Protein AF-A0A951D3M5-F1 (afdb_monomer_lite)

Foldseek 3Di:
DVVVVVLVVVLVVLVVVLVVLVVVLVVCVVVVVNVVSVVSVVVSVVSVVVSVVVVVVVVVVVPD

pLDDT: mean 85.51, std 17.75, range [40.72, 98.56]

Structure (mmCIF, N/CA/C/O backbone):
data_AF-A0A951D3M5-F1
#
_entry.id   AF-A0A951D3M5-F1
#
loop_
_atom_site.group_PDB
_atom_site.id
_atom_site.type_symbol
_atom_site.label_atom_id
_atom_site.label_alt_id
_atom_site.label_comp_id
_atom_site.label_asym_id
_atom_site.label_entity_id
_atom_site.label_seq_id
_atom_site.pdbx_PDB_ins_code
_atom_site.Cartn_x
_atom_site.Cartn_y
_atom_site.Cartn_z
_atom_site.occupancy
_atom_site.B_iso_or_equiv
_atom_site.auth_seq_id
_atom_site.auth_comp_id
_atom_site.auth_asym_id
_atom_site.auth_atom_id
_atom_site.pdbx_PDB_model_num
ATOM 1 N N . MET A 1 1 ? 21.164 3.473 -23.854 1.00 49.09 1 MET A N 1
ATOM 2 C CA . MET A 1 1 ? 21.680 2.887 -22.598 1.00 49.09 1 MET A CA 1
ATOM 3 C C . MET A 1 1 ? 21.343 3.700 -21.340 1.00 49.09 1 MET A C 1
ATOM 5 O O . MET A 1 1 ? 21.354 3.104 -20.284 1.00 49.09 1 MET A O 1
ATOM 9 N N . ALA A 1 2 ? 21.008 5.003 -21.394 1.00 58.94 2 ALA A N 1
ATOM 10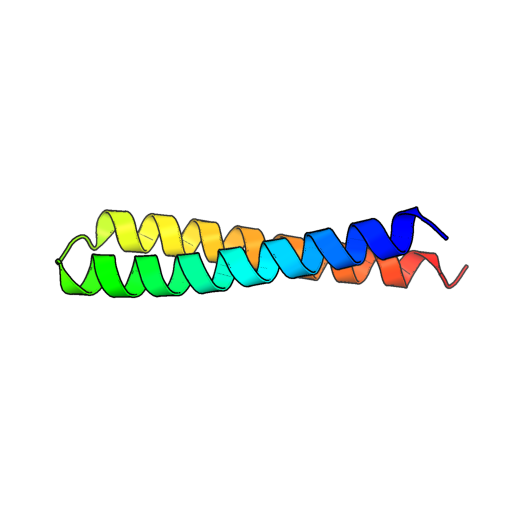 C CA . ALA A 1 2 ? 20.661 5.776 -20.181 1.00 58.94 2 ALA A CA 1
ATOM 11 C C . ALA A 1 2 ? 19.199 5.617 -19.691 1.00 58.94 2 ALA A C 1
ATOM 13 O O . ALA A 1 2 ? 18.939 5.764 -18.500 1.00 58.94 2 ALA A O 1
ATOM 14 N N . SER A 1 3 ? 18.262 5.314 -20.599 1.00 62.78 3 SER A N 1
ATOM 15 C CA . SER A 1 3 ? 16.821 5.231 -20.296 1.00 62.78 3 SER A CA 1
ATOM 16 C C . SER A 1 3 ? 16.447 3.980 -19.494 1.00 62.78 3 SER A C 1
ATOM 18 O O . SER A 1 3 ? 15.626 4.059 -18.584 1.00 62.78 3 SER A O 1
ATOM 20 N N . ASP A 1 4 ? 17.074 2.840 -19.795 1.00 68.69 4 ASP A N 1
ATOM 21 C CA . ASP A 1 4 ? 16.745 1.566 -19.142 1.00 68.69 4 ASP A CA 1
ATOM 22 C C . ASP A 1 4 ? 17.182 1.569 -17.671 1.00 68.69 4 ASP A C 1
ATOM 24 O O . ASP A 1 4 ? 16.424 1.166 -16.789 1.00 68.69 4 ASP A O 1
ATOM 28 N N . ASP A 1 5 ? 18.356 2.136 -17.376 1.00 82.12 5 ASP A N 1
ATOM 29 C CA . ASP A 1 5 ? 18.833 2.299 -15.999 1.00 82.12 5 ASP A CA 1
ATOM 30 C C . ASP A 1 5 ? 17.934 3.242 -15.187 1.00 82.12 5 ASP A C 1
ATOM 32 O O . ASP A 1 5 ? 17.743 3.060 -13.984 1.00 82.12 5 ASP A O 1
ATOM 36 N N . GLU A 1 6 ? 17.383 4.276 -15.824 1.00 84.00 6 GLU A N 1
ATOM 37 C CA . GLU A 1 6 ? 16.466 5.213 -15.182 1.00 84.00 6 GLU A CA 1
ATOM 38 C C . GLU A 1 6 ? 15.114 4.562 -14.864 1.00 84.00 6 GLU A C 1
ATOM 40 O O . GLU A 1 6 ? 14.637 4.671 -13.730 1.00 84.00 6 GLU A O 1
ATOM 45 N N . ALA A 1 7 ? 14.554 3.797 -15.805 1.00 85.31 7 ALA A N 1
ATOM 46 C CA . ALA A 1 7 ? 13.335 3.021 -15.595 1.00 85.31 7 ALA A CA 1
ATOM 47 C C . ALA A 1 7 ? 13.494 1.994 -14.459 1.00 85.31 7 ALA A C 1
ATOM 49 O O . ALA A 1 7 ? 12.635 1.903 -13.575 1.00 85.31 7 ALA A O 1
ATOM 50 N N . VAL A 1 8 ? 14.626 1.281 -14.407 1.00 87.12 8 VAL A N 1
ATOM 51 C CA . VAL A 1 8 ? 14.939 0.330 -13.326 1.00 87.12 8 VAL A CA 1
ATOM 52 C C . VAL A 1 8 ? 15.030 1.034 -11.971 1.00 87.12 8 VAL A C 1
ATOM 54 O O . VAL A 1 8 ? 14.433 0.568 -10.995 1.00 87.12 8 VAL A O 1
ATOM 57 N N . ARG A 1 9 ? 15.716 2.183 -11.893 1.00 89.62 9 ARG A N 1
ATOM 58 C CA . ARG A 1 9 ? 15.797 2.975 -10.653 1.00 89.62 9 ARG A CA 1
ATOM 59 C C . ARG A 1 9 ? 14.421 3.444 -10.189 1.00 89.62 9 ARG A C 1
ATOM 61 O O . ARG A 1 9 ? 14.115 3.334 -9.001 1.00 89.62 9 ARG A O 1
ATOM 68 N N . TYR A 1 10 ? 13.579 3.927 -11.100 1.00 89.25 10 TYR A N 1
ATOM 69 C CA . TYR A 1 10 ? 12.224 4.361 -10.758 1.00 89.25 10 TYR A CA 1
ATOM 70 C C . TYR A 1 10 ? 11.336 3.208 -10.316 1.00 89.25 10 TYR A C 1
ATOM 72 O O . TYR A 1 10 ? 10.606 3.350 -9.334 1.00 89.25 10 TYR A O 1
ATOM 80 N N . ARG A 1 11 ? 11.445 2.044 -10.959 1.00 90.31 11 ARG A N 1
ATOM 81 C CA . ARG A 1 11 ? 10.748 0.836 -10.518 1.00 90.31 11 ARG A CA 1
ATOM 82 C C . ARG A 1 11 ? 11.160 0.445 -9.103 1.00 90.31 11 ARG A C 1
ATOM 84 O O . ARG A 1 11 ? 10.293 0.186 -8.275 1.00 90.31 11 ARG A O 1
ATOM 91 N N . HIS A 1 12 ? 12.459 0.443 -8.812 1.00 91.94 12 HIS A N 1
ATOM 92 C CA . HIS A 1 12 ? 12.965 0.124 -7.480 1.00 91.94 12 HIS A CA 1
ATOM 93 C C . HIS A 1 12 ? 12.447 1.110 -6.421 1.00 91.94 12 HIS A C 1
ATOM 95 O O . HIS A 1 12 ? 11.922 0.692 -5.391 1.00 91.94 12 HIS A O 1
ATOM 101 N N . ALA A 1 13 ? 12.516 2.416 -6.694 1.00 94.38 13 ALA A N 1
ATOM 102 C CA . ALA A 1 13 ? 11.987 3.439 -5.793 1.00 94.38 13 ALA A CA 1
ATOM 103 C C . ALA A 1 13 ? 10.477 3.275 -5.549 1.00 94.38 13 ALA A C 1
ATOM 105 O O . ALA A 1 13 ? 10.015 3.382 -4.413 1.00 94.38 13 ALA A O 1
ATOM 106 N N . ALA A 1 14 ? 9.708 2.966 -6.596 1.00 94.00 14 ALA A N 1
ATOM 107 C CA . ALA A 1 14 ? 8.274 2.739 -6.477 1.00 94.00 14 ALA A CA 1
ATOM 108 C C . ALA A 1 14 ? 7.954 1.516 -5.602 1.00 94.00 14 ALA A C 1
ATOM 110 O O . ALA A 1 14 ? 7.056 1.593 -4.767 1.00 94.00 14 ALA A O 1
ATOM 111 N N . LEU A 1 15 ? 8.706 0.419 -5.741 1.00 95.19 15 LEU A N 1
ATOM 112 C CA . LEU A 1 15 ? 8.559 -0.768 -4.891 1.00 95.19 15 LEU A CA 1
ATOM 113 C C . LEU A 1 15 ? 8.860 -0.456 -3.419 1.00 95.19 15 LEU A C 1
ATOM 115 O O . LEU A 1 15 ? 8.056 -0.792 -2.556 1.00 95.19 15 LEU A O 1
ATOM 119 N N . MET A 1 16 ? 9.937 0.281 -3.131 1.00 96.62 16 MET A N 1
ATOM 120 C CA . MET A 1 16 ? 10.250 0.695 -1.756 1.00 96.62 16 MET A CA 1
ATOM 121 C C . MET A 1 16 ? 9.128 1.533 -1.127 1.00 96.62 16 MET A C 1
ATOM 123 O O . MET A 1 16 ? 8.785 1.350 0.040 1.00 96.62 16 MET A O 1
ATOM 127 N N . VAL A 1 17 ? 8.533 2.449 -1.896 1.00 96.12 17 VAL A N 1
ATOM 128 C CA . VAL A 1 17 ? 7.392 3.247 -1.424 1.00 96.12 17 VAL A CA 1
ATOM 129 C C . VAL A 1 17 ? 6.173 2.360 -1.169 1.00 96.12 17 VAL A C 1
ATOM 131 O O . VAL A 1 17 ? 5.466 2.571 -0.187 1.00 96.12 17 VAL A O 1
ATOM 134 N N . LEU A 1 18 ? 5.919 1.350 -2.006 1.00 96.94 18 LEU A N 1
ATOM 135 C CA . LEU A 1 18 ? 4.819 0.408 -1.785 1.00 96.94 18 LEU A CA 1
ATOM 136 C C . LEU A 1 18 ? 4.976 -0.373 -0.475 1.00 96.94 18 LEU A C 1
ATOM 138 O O . LEU A 1 18 ? 3.968 -0.587 0.199 1.00 96.94 18 LEU A O 1
ATOM 142 N N . ASP A 1 19 ? 6.194 -0.746 -0.088 1.00 96.94 19 ASP A N 1
ATOM 143 C CA . ASP A 1 19 ? 6.458 -1.409 1.196 1.00 96.94 19 ASP A CA 1
ATOM 144 C C . ASP A 1 19 ? 6.239 -0.457 2.381 1.00 96.94 19 ASP A C 1
ATOM 146 O O . ASP A 1 19 ? 5.632 -0.819 3.389 1.00 96.94 19 ASP A O 1
ATOM 150 N N . GLN A 1 20 ? 6.643 0.810 2.243 1.00 97.50 20 GLN A N 1
ATOM 151 C CA . GLN A 1 20 ? 6.342 1.838 3.245 1.00 97.50 20 GLN A CA 1
ATOM 152 C C . GLN A 1 20 ? 4.832 2.062 3.405 1.00 97.50 20 GLN A C 1
ATOM 154 O O . GLN A 1 20 ? 4.348 2.268 4.519 1.00 97.50 20 GLN A O 1
ATOM 159 N N . LEU A 1 21 ? 4.067 2.009 2.309 1.00 97.50 21 LEU A N 1
ATOM 160 C CA . LEU A 1 21 ? 2.610 2.122 2.362 1.00 97.50 21 LEU A CA 1
ATOM 161 C C . LEU A 1 21 ? 1.967 0.940 3.095 1.00 97.50 21 LEU A C 1
ATOM 163 O O . LEU A 1 21 ? 0.996 1.166 3.814 1.00 97.50 21 LEU A O 1
ATOM 167 N N . ASP A 1 22 ? 2.498 -0.279 2.967 1.00 97.94 22 ASP A N 1
ATOM 168 C CA . ASP A 1 22 ? 2.023 -1.428 3.751 1.00 97.94 22 ASP A CA 1
ATOM 169 C C . ASP A 1 22 ? 2.231 -1.202 5.248 1.00 97.94 22 ASP A C 1
ATOM 171 O O . ASP A 1 22 ? 1.280 -1.316 6.025 1.00 97.94 22 ASP A O 1
ATOM 175 N N . TRP A 1 23 ? 3.431 -0.774 5.645 1.00 98.00 23 TRP A N 1
ATOM 176 C CA . TRP A 1 23 ? 3.706 -0.431 7.040 1.00 98.00 23 TRP A CA 1
ATOM 177 C C . TRP A 1 23 ? 2.748 0.656 7.563 1.00 98.00 23 TRP A C 1
ATOM 179 O O . TRP A 1 23 ? 2.189 0.536 8.655 1.00 98.00 23 TRP A O 1
ATOM 189 N N . CYS A 1 24 ? 2.476 1.692 6.761 1.00 98.25 24 CYS A N 1
ATOM 190 C CA . CYS A 1 24 ? 1.501 2.731 7.104 1.00 98.25 24 CYS A CA 1
ATOM 191 C C . CYS A 1 24 ? 0.083 2.168 7.298 1.00 98.25 24 CYS A C 1
ATOM 193 O O . CYS A 1 24 ? -0.623 2.592 8.216 1.00 98.25 24 CYS A O 1
ATOM 195 N N . VAL A 1 25 ? -0.354 1.223 6.458 1.00 98.50 25 VAL A N 1
ATOM 196 C CA . VAL A 1 25 ? -1.663 0.560 6.590 1.00 98.50 25 VAL A CA 1
ATOM 197 C C . VAL A 1 25 ? -1.740 -0.210 7.904 1.00 98.50 25 VAL A C 1
ATOM 199 O O . VAL A 1 25 ? -2.729 -0.074 8.630 1.00 98.50 25 VAL A O 1
ATOM 202 N N . GLU A 1 26 ? -0.712 -0.990 8.233 1.00 98.44 26 GLU A N 1
ATOM 203 C CA . GLU A 1 26 ? -0.642 -1.744 9.487 1.00 98.44 26 GLU A CA 1
ATOM 204 C C . GLU A 1 26 ? -0.680 -0.817 10.703 1.00 98.44 26 GLU A C 1
ATOM 206 O O . GLU A 1 26 ? -1.494 -1.011 11.614 1.00 98.44 26 GLU A O 1
ATOM 211 N N . TYR A 1 27 ?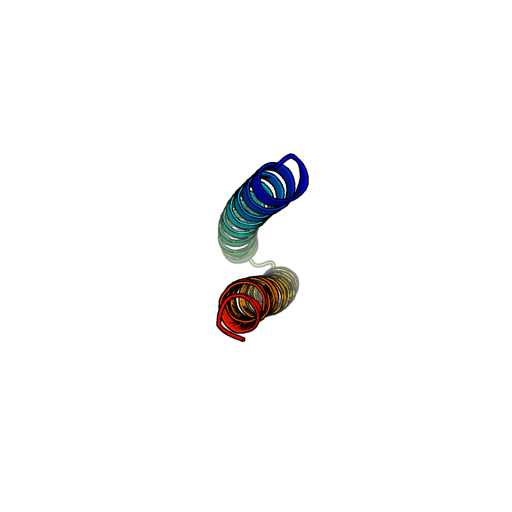 0.115 0.254 10.679 1.00 98.50 27 TYR A N 1
ATOM 212 C CA . TYR A 1 27 ? 0.121 1.256 11.737 1.00 98.50 27 TYR A CA 1
ATOM 213 C C . TYR A 1 27 ? -1.264 1.893 11.916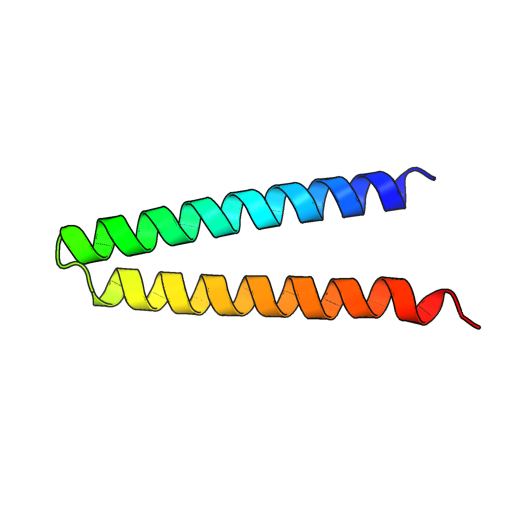 1.00 98.50 27 TYR A C 1
ATOM 215 O O . TYR A 1 27 ? -1.800 1.919 13.026 1.00 98.50 27 TYR A O 1
ATOM 223 N N . LEU A 1 28 ? -1.902 2.340 10.832 1.00 98.56 28 LEU A N 1
ATOM 224 C CA . LEU A 1 28 ? -3.228 2.961 10.886 1.00 98.56 28 LEU A CA 1
ATOM 225 C C . LEU A 1 28 ? -4.307 2.000 11.393 1.00 98.56 28 LEU A C 1
ATOM 227 O O . LEU A 1 28 ? -5.201 2.422 12.132 1.00 98.56 28 LEU A O 1
ATOM 231 N N . ARG A 1 29 ? -4.220 0.710 11.052 1.00 98.38 29 ARG A N 1
ATOM 232 C CA . ARG A 1 29 ? -5.096 -0.325 11.620 1.00 98.38 29 ARG A CA 1
ATOM 233 C C . ARG A 1 29 ? -4.883 -0.467 13.126 1.00 98.38 29 ARG A C 1
ATOM 235 O O . ARG A 1 29 ? -5.874 -0.528 13.851 1.00 98.38 29 ARG A O 1
ATOM 242 N N . SER A 1 30 ? -3.635 -0.439 13.601 1.00 98.44 30 SER A N 1
ATOM 243 C CA . SER A 1 30 ? -3.316 -0.555 15.034 1.00 98.44 30 SER A CA 1
ATOM 244 C C . SER A 1 30 ? -3.891 0.596 15.872 1.00 98.44 30 SER A C 1
ATOM 246 O O . SER A 1 30 ? -4.395 0.374 16.971 1.00 98.44 30 SER A O 1
ATOM 248 N N . ILE A 1 31 ? -3.933 1.815 15.321 1.00 98.44 31 ILE A N 1
ATOM 249 C CA . ILE A 1 31 ? -4.529 2.991 15.977 1.00 98.44 31 ILE A CA 1
ATOM 250 C C . ILE A 1 31 ? -6.019 3.196 15.637 1.00 98.44 31 ILE A C 1
ATOM 252 O O . ILE A 1 31 ? -6.569 4.280 15.852 1.00 98.44 31 ILE A O 1
ATOM 256 N N . ARG A 1 32 ? -6.694 2.155 15.123 1.00 98.31 32 ARG A N 1
ATOM 257 C CA . ARG A 1 32 ? -8.135 2.123 14.790 1.00 98.31 32 ARG A CA 1
ATOM 258 C C . ARG A 1 32 ? -8.579 3.151 13.737 1.00 98.31 32 ARG A C 1
ATOM 260 O O . ARG A 1 32 ? -9.738 3.563 13.702 1.00 98.31 32 ARG A O 1
ATOM 267 N N . LYS A 1 33 ? -7.684 3.568 12.837 1.00 98.25 33 LYS A N 1
ATOM 268 C CA . LYS A 1 33 ? -7.970 4.473 11.705 1.00 98.25 33 LYS A CA 1
ATOM 269 C C . LYS A 1 33 ? -8.303 3.690 10.430 1.00 98.25 33 LYS A C 1
ATOM 271 O O . LYS A 1 33 ? -7.704 3.905 9.378 1.00 98.25 33 LYS A O 1
ATOM 276 N N . HIS A 1 34 ? -9.290 2.799 10.527 1.00 97.81 34 HIS A N 1
ATOM 277 C CA . HIS A 1 34 ? -9.628 1.827 9.479 1.00 97.81 34 HIS A CA 1
ATOM 278 C C . HIS A 1 34 ? -9.952 2.469 8.122 1.00 97.81 34 HIS A C 1
ATOM 280 O O . HIS A 1 34 ? -9.374 2.075 7.120 1.00 97.81 34 HIS A O 1
ATOM 286 N N . GLN A 1 35 ? -10.761 3.534 8.091 1.00 98.31 35 GLN A N 1
ATOM 287 C CA . GLN A 1 35 ? -11.126 4.202 6.831 1.00 98.31 35 GLN A CA 1
ATOM 288 C C . GLN A 1 35 ? -9.916 4.768 6.067 1.00 98.31 35 GLN A C 1
ATOM 290 O O . GLN A 1 35 ? -9.870 4.709 4.839 1.00 98.31 35 GLN A O 1
ATOM 295 N N . ILE A 1 36 ? -8.926 5.308 6.788 1.00 97.94 36 ILE A N 1
ATOM 296 C CA . ILE A 1 36 ? -7.698 5.835 6.177 1.00 97.94 36 ILE A CA 1
ATOM 297 C C . ILE A 1 36 ? -6.838 4.670 5.681 1.00 97.94 36 ILE A C 1
ATOM 299 O O . ILE A 1 36 ? -6.362 4.701 4.547 1.00 97.94 36 ILE A O 1
ATOM 303 N N . ALA A 1 37 ? -6.691 3.626 6.502 1.00 98.50 37 ALA A N 1
ATOM 304 C CA . ALA A 1 37 ? -5.950 2.423 6.143 1.00 98.50 37 ALA A CA 1
ATOM 305 C C . ALA A 1 37 ? -6.504 1.770 4.865 1.00 98.50 37 ALA A C 1
ATOM 307 O O . ALA A 1 37 ? -5.739 1.448 3.959 1.00 98.50 37 ALA A O 1
ATOM 308 N N . ASP A 1 38 ? -7.827 1.649 4.747 1.00 98.38 38 ASP A N 1
ATOM 309 C CA . ASP A 1 38 ? -8.481 1.049 3.582 1.00 98.38 38 ASP A CA 1
ATOM 310 C C . ASP A 1 38 ? -8.240 1.868 2.313 1.00 98.38 38 ASP A C 1
ATOM 312 O O . ASP A 1 38 ? -7.970 1.313 1.246 1.00 98.38 38 ASP A O 1
ATOM 316 N N . ARG A 1 39 ? -8.274 3.202 2.421 1.00 98.38 39 ARG A N 1
ATOM 317 C CA . ARG A 1 39 ? -8.007 4.082 1.280 1.00 98.38 39 ARG A CA 1
ATOM 318 C C . ARG A 1 39 ? -6.557 3.988 0.813 1.00 98.38 39 ARG A C 1
ATOM 320 O O . ARG A 1 39 ? -6.307 3.952 -0.390 1.00 98.38 39 ARG A O 1
ATOM 327 N N . ILE A 1 40 ? -5.609 3.904 1.746 1.00 97.56 40 ILE A N 1
ATOM 328 C CA . ILE A 1 40 ? -4.190 3.711 1.424 1.00 97.56 40 ILE A CA 1
ATOM 329 C C . ILE A 1 40 ? -3.960 2.331 0.801 1.00 97.56 40 ILE A C 1
ATOM 331 O O . ILE A 1 40 ? -3.288 2.247 -0.224 1.00 97.56 40 ILE A O 1
ATOM 335 N N . ALA A 1 41 ? -4.571 1.272 1.334 1.00 98.12 41 ALA A N 1
ATOM 336 C CA . ALA A 1 41 ? -4.463 -0.080 0.784 1.00 98.12 41 ALA A CA 1
ATOM 337 C C . ALA A 1 41 ? -5.008 -0.173 -0.656 1.00 98.12 41 ALA A C 1
ATOM 339 O O . ALA A 1 41 ? -4.388 -0.796 -1.524 1.00 98.12 41 ALA A O 1
ATOM 340 N N . GLN A 1 42 ? -6.133 0.494 -0.941 1.00 97.88 42 GLN A N 1
ATOM 341 C CA . GLN A 1 42 ? -6.686 0.607 -2.298 1.00 97.88 42 GLN A CA 1
ATOM 342 C C . GLN A 1 42 ? -5.715 1.321 -3.244 1.00 97.88 42 GLN A C 1
ATOM 344 O O . GLN A 1 42 ? -5.439 0.826 -4.338 1.00 97.88 42 GLN A O 1
ATOM 349 N N . ASN A 1 43 ? -5.164 2.460 -2.815 1.00 95.75 43 ASN A N 1
ATOM 350 C CA . ASN A 1 43 ? -4.195 3.216 -3.608 1.00 95.75 43 ASN A CA 1
ATOM 351 C C . ASN A 1 43 ? -2.929 2.397 -3.883 1.00 95.75 43 ASN A C 1
ATOM 353 O O . ASN A 1 43 ? -2.476 2.338 -5.026 1.00 95.75 43 ASN A O 1
ATOM 357 N N . ARG A 1 44 ? -2.397 1.716 -2.864 1.00 96.75 44 ARG A N 1
ATOM 358 C CA . ARG A 1 44 ? -1.240 0.827 -2.987 1.00 96.75 44 ARG A CA 1
ATOM 359 C C . ARG A 1 44 ? -1.486 -0.262 -4.032 1.00 96.75 44 ARG A C 1
ATOM 361 O O . ARG A 1 44 ? -0.688 -0.423 -4.951 1.00 96.75 44 ARG A O 1
ATOM 368 N N . SER A 1 45 ? -2.627 -0.945 -3.937 1.00 96.12 45 SER A N 1
ATOM 369 C CA . SER A 1 45 ? -3.020 -1.999 -4.881 1.00 96.12 45 SER A CA 1
ATOM 370 C C . SER A 1 45 ? -3.108 -1.475 -6.318 1.00 96.12 45 SER A C 1
ATOM 372 O O . SER A 1 45 ? -2.660 -2.130 -7.259 1.00 96.12 45 SER A O 1
ATOM 374 N N . ALA A 1 46 ? -3.641 -0.264 -6.502 1.00 95.25 46 ALA A N 1
ATOM 375 C CA . ALA A 1 46 ? -3.723 0.370 -7.814 1.00 95.25 46 ALA A CA 1
ATOM 376 C C . ALA A 1 46 ? -2.341 0.719 -8.394 1.00 95.25 46 ALA A C 1
ATOM 378 O O . ALA A 1 46 ? -2.128 0.545 -9.595 1.00 95.25 46 ALA A O 1
ATOM 379 N N . ILE A 1 47 ? -1.404 1.194 -7.567 1.00 92.44 47 ILE A N 1
ATOM 380 C CA . ILE A 1 47 ? -0.029 1.495 -7.992 1.00 92.44 47 ILE A CA 1
ATOM 381 C C . ILE A 1 47 ? 0.710 0.203 -8.361 1.00 92.44 47 ILE A C 1
ATOM 383 O O . ILE A 1 47 ? 1.292 0.144 -9.442 1.00 92.44 47 ILE A O 1
ATOM 387 N N . MET A 1 48 ? 0.623 -0.844 -7.533 1.00 94.50 48 MET A N 1
ATOM 388 C CA . MET A 1 48 ? 1.248 -2.145 -7.810 1.00 94.50 48 MET A CA 1
ATOM 389 C C . MET A 1 48 ? 0.778 -2.716 -9.153 1.00 94.50 48 MET A C 1
ATOM 391 O O . MET A 1 48 ? 1.591 -3.017 -10.025 1.00 94.50 48 MET A O 1
ATOM 395 N N . ARG A 1 49 ? -0.540 -2.732 -9.386 1.00 93.25 49 ARG A N 1
ATOM 396 C CA . ARG A 1 49 ? -1.119 -3.201 -10.653 1.00 93.25 49 ARG A CA 1
ATOM 397 C C . ARG A 1 49 ? -0.598 -2.424 -11.865 1.00 93.25 49 ARG A C 1
ATOM 399 O O . ARG A 1 49 ? -0.392 -2.997 -12.936 1.00 93.25 49 ARG A O 1
ATOM 406 N N . ARG A 1 50 ? -0.400 -1.108 -11.724 1.00 90.94 50 ARG A N 1
ATOM 407 C CA . ARG A 1 50 ? 0.164 -0.263 -12.790 1.00 90.94 50 ARG A CA 1
ATOM 408 C C . ARG A 1 50 ? 1.638 -0.577 -13.041 1.00 90.94 50 ARG A C 1
ATOM 410 O O . ARG A 1 50 ? 2.0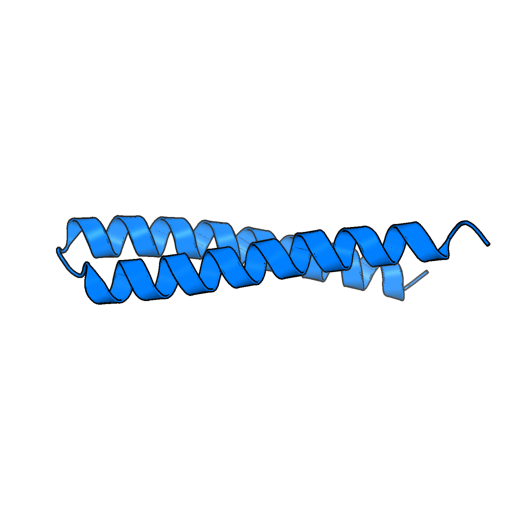27 -0.624 -14.203 1.00 90.94 50 ARG A O 1
ATOM 417 N N . LEU A 1 51 ? 2.431 -0.834 -11.999 1.00 89.25 51 LEU A N 1
ATOM 418 C CA . LEU A 1 51 ? 3.836 -1.237 -12.144 1.00 89.25 51 LEU A CA 1
ATOM 419 C C . LEU A 1 51 ? 3.978 -2.591 -12.844 1.00 89.25 51 LEU A C 1
ATOM 421 O O . LEU A 1 51 ? 4.819 -2.731 -13.727 1.00 89.25 51 LEU A O 1
ATOM 425 N N . GLU A 1 52 ? 3.136 -3.566 -12.502 1.00 87.44 52 GLU A N 1
ATOM 426 C CA . GLU A 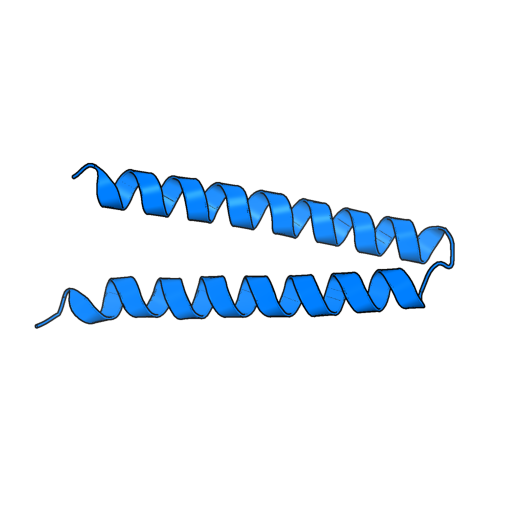1 52 ? 3.109 -4.875 -13.167 1.00 87.44 52 GLU A CA 1
ATOM 427 C C . GLU A 1 52 ? 2.716 -4.746 -14.644 1.00 87.44 52 GLU A C 1
ATOM 429 O O . GLU A 1 52 ? 3.389 -5.282 -15.524 1.00 87.44 52 GLU A O 1
ATOM 434 N N . THR A 1 53 ? 1.662 -3.973 -14.928 1.00 84.31 53 THR A N 1
ATOM 435 C CA . THR A 1 53 ? 1.173 -3.756 -16.300 1.00 84.31 53 THR A CA 1
ATOM 436 C C . THR A 1 53 ? 2.206 -3.034 -17.165 1.00 84.31 53 THR A C 1
ATOM 438 O O . THR A 1 53 ? 2.393 -3.397 -18.324 1.00 84.31 53 THR A O 1
ATOM 441 N N . ASN A 1 54 ? 2.878 -2.017 -16.620 1.00 72.94 54 ASN A N 1
ATOM 442 C CA . ASN A 1 54 ? 3.913 -1.278 -17.343 1.00 72.94 54 ASN A CA 1
ATOM 443 C C . ASN A 1 54 ? 5.178 -2.119 -17.528 1.00 72.94 54 ASN A C 1
ATOM 445 O O . ASN A 1 54 ? 5.731 -2.123 -18.621 1.00 72.94 54 ASN A O 1
ATOM 449 N N . GLY A 1 55 ? 5.555 -2.914 -16.522 1.00 64.44 55 GLY A N 1
ATOM 450 C CA . GLY A 1 55 ? 6.620 -3.901 -16.659 1.00 64.44 55 GLY A CA 1
ATOM 451 C C . GLY A 1 55 ? 6.374 -4.856 -17.826 1.00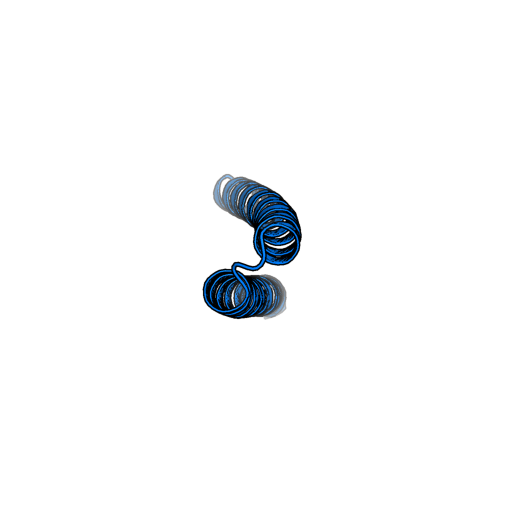 64.44 55 GLY A C 1
ATOM 452 O O . GLY A 1 55 ? 7.268 -5.068 -18.628 1.00 64.44 55 GLY A O 1
ATOM 453 N N . ASN A 1 56 ? 5.152 -5.370 -17.983 1.00 59.44 56 ASN A N 1
ATOM 454 C CA . ASN A 1 56 ? 4.814 -6.265 -19.096 1.00 59.44 56 ASN A CA 1
ATOM 455 C C . ASN A 1 56 ? 4.836 -5.599 -20.484 1.00 59.44 56 ASN A C 1
ATOM 457 O O . ASN A 1 56 ? 4.993 -6.300 -21.480 1.00 59.44 56 ASN A O 1
ATOM 461 N N . ARG A 1 57 ? 4.649 -4.276 -20.578 1.00 58.97 57 ARG A N 1
ATOM 462 C CA . ARG A 1 57 ? 4.660 -3.554 -21.863 1.00 58.97 57 ARG A CA 1
ATOM 463 C C . ARG A 1 57 ? 6.074 -3.322 -22.388 1.00 58.97 57 ARG A C 1
ATOM 465 O O . ARG A 1 57 ? 6.286 -3.480 -23.583 1.00 58.97 57 ARG A O 1
ATOM 472 N N . GLU A 1 58 ? 7.029 -3.037 -21.507 1.00 54.78 58 GLU A N 1
ATOM 473 C CA . GLU A 1 58 ? 8.433 -2.808 -21.884 1.00 54.78 58 GLU A CA 1
ATOM 474 C C . GLU A 1 58 ? 9.108 -4.072 -22.454 1.00 54.78 58 GLU A C 1
ATOM 476 O O . GLU A 1 58 ? 9.942 -3.971 -23.348 1.00 54.78 58 GLU A O 1
ATOM 481 N N . PHE A 1 59 ? 8.698 -5.275 -22.026 1.00 49.16 59 PHE A N 1
ATOM 482 C CA . PHE A 1 59 ? 9.224 -6.540 -22.569 1.00 49.16 59 PHE A CA 1
ATOM 483 C C . PHE A 1 59 ? 8.524 -7.020 -23.854 1.00 49.16 59 PHE A C 1
ATOM 485 O O . PHE A 1 59 ? 9.074 -7.856 -24.562 1.00 49.16 59 PHE A O 1
ATOM 492 N N . GLY A 1 60 ? 7.328 -6.509 -24.175 1.00 48.47 60 GLY A N 1
ATOM 493 C CA . GLY A 1 60 ? 6.552 -6.931 -25.352 1.00 48.47 60 GLY A CA 1
ATOM 494 C C . GLY A 1 60 ? 6.902 -6.201 -26.656 1.00 48.47 60 GLY A C 1
ATOM 495 O O . GLY A 1 60 ? 6.481 -6.629 -27.730 1.00 48.47 60 GLY A O 1
ATOM 496 N N . GLU A 1 61 ? 7.651 -5.098 -26.585 1.00 49.06 61 GLU A N 1
ATOM 497 C CA . GLU A 1 61 ? 8.087 -4.327 -27.761 1.00 49.06 61 GLU A CA 1
ATOM 498 C C . GLU A 1 61 ? 9.459 -4.767 -28.298 1.00 49.06 61 GLU A C 1
ATOM 500 O O . GLU A 1 61 ? 9.796 -4.447 -29.432 1.00 49.06 61 GLU A O 1
ATOM 505 N N . ALA A 1 62 ? 10.218 -5.564 -27.537 1.00 46.34 62 ALA A N 1
ATOM 506 C CA . ALA A 1 62 ? 11.539 -6.064 -27.928 1.00 46.34 62 ALA A CA 1
ATOM 507 C C . ALA A 1 62 ? 11.510 -7.284 -28.881 1.00 46.34 62 ALA A C 1
ATOM 509 O O . ALA A 1 62 ? 12.566 -7.804 -29.232 1.00 46.34 62 ALA A O 1
ATOM 510 N N . GLU A 1 63 ? 10.326 -7.748 -29.298 1.00 45.19 63 GLU A N 1
ATOM 511 C CA . GLU A 1 63 ? 10.141 -8.984 -30.081 1.00 45.19 63 GLU A CA 1
ATOM 512 C C . GLU A 1 63 ? 9.533 -8.751 -31.487 1.00 45.19 63 GLU A C 1
ATOM 514 O O . GLU A 1 63 ? 8.887 -9.640 -32.041 1.00 45.19 63 GLU A O 1
ATOM 519 N N . ARG A 1 64 ? 9.718 -7.565 -32.091 1.00 40.72 64 ARG A N 1
ATOM 520 C CA . ARG A 1 64 ? 9.330 -7.289 -33.492 1.00 40.72 64 ARG A CA 1
ATOM 521 C C . ARG A 1 64 ? 10.467 -6.754 -34.347 1.00 40.72 64 ARG A C 1
ATOM 523 O O . ARG A 1 64 ? 11.201 -5.870 -33.858 1.00 40.72 64 ARG A O 1
#

Secondary structure (DSSP, 8-state):
-HHHHHHHHHHHHHHHHHHHHHHHHHHHHHTT-HHHHHHHHHHHHHHHHHHHHHHHHHHHSTT-

Sequence (64 aa):
MASDDEAVRYRHAALMVLDQLDWCVEYLRSIRKHQIADRIAQNRSAIMRRLETNGNREFGEAER

Radius of gyration: 15.36 Å; chains: 1; bounding box: 33×15×50 Å